Protein AF-A0A423XQ22-F1 (afdb_monomer_lite)

Radius of gyration: 13.48 Å; chains: 1; bounding box: 39×18×37 Å

pLDDT: mean 92.73, std 7.94, range [66.62, 98.75]

Foldseek 3Di:
DDDDAAEAEDEAEQVDDDLVVRLVVQVVCVVVGHQEYEYAYLHPPSPVSVVSCVVNHPHHYHYDVVSVVCVVVVVDPVD

InterPro domains:
  IPR002817 Phosphomethylpyrimidine synthase ThiC/5-hydroxybenzimidazole synthase BzaA/B [PF01964] (2-73)
  IPR002817 Phosphomethylpyrimidine synthase ThiC/5-hydroxybenzimidazole synthase BzaA/B [PTHR30557] (1-79)
  IPR038521 ThiC/Bza, core domain [G3DSA:3.20.20.540] (1-79)

Sequence (79 aa):
NFLVKVNANIGNSAVTSSIEEEVEKLVWATRWGADTVMDLSTGRYIHETREWILRNSPVPIGTVPIYQALEKANGIAEN

Structure (mmCIF, N/CA/C/O backbone):
data_AF-A0A423XQ22-F1
#
_entry.id   AF-A0A423XQ22-F1
#
loop_
_atom_site.group_PDB
_atom_site.id
_atom_site.type_symbol
_atom_site.label_atom_id
_atom_site.label_alt_id
_atom_site.label_comp_id
_atom_site.label_asym_id
_atom_site.label_entity_id
_atom_site.label_seq_id
_atom_site.pdbx_PDB_ins_code
_atom_site.Cartn_x
_atom_site.Cartn_y
_atom_site.Cartn_z
_atom_site.occupancy
_atom_site.B_iso_or_equiv
_atom_site.auth_seq_id
_atom_site.auth_comp_id
_atom_site.auth_asym_id
_atom_site.auth_atom_id
_atom_site.pdbx_PDB_model_num
ATOM 1 N N . ASN A 1 1 ? -26.163 -6.145 6.803 1.00 80.94 1 ASN A N 1
ATOM 2 C CA . ASN A 1 1 ? -25.505 -5.070 6.027 1.00 80.94 1 ASN A CA 1
ATOM 3 C C . ASN A 1 1 ? -24.327 -4.525 6.816 1.00 80.94 1 ASN A C 1
ATOM 5 O O . ASN A 1 1 ? -24.435 -4.443 8.033 1.00 80.94 1 ASN A O 1
ATOM 9 N N . PHE A 1 2 ? -23.221 -4.205 6.142 1.00 97.88 2 PHE A N 1
ATOM 10 C CA . PHE A 1 2 ? -21.985 -3.681 6.742 1.00 97.88 2 PHE A CA 1
ATOM 11 C C . PHE A 1 2 ? -21.839 -2.180 6.437 1.00 97.88 2 PHE A C 1
ATOM 13 O O . PHE A 1 2 ? -22.474 -1.687 5.506 1.00 97.88 2 PHE A O 1
ATOM 20 N N . LEU A 1 3 ? -21.021 -1.448 7.206 1.00 98.50 3 LEU A N 1
ATOM 21 C CA . LEU A 1 3 ? -20.744 -0.028 6.923 1.00 98.50 3 LEU A CA 1
ATOM 22 C C . LEU A 1 3 ? -19.932 0.118 5.621 1.00 98.50 3 LEU A C 1
ATOM 24 O O . LEU A 1 3 ? -19.184 -0.796 5.264 1.00 98.50 3 LEU A O 1
ATOM 28 N N . VAL A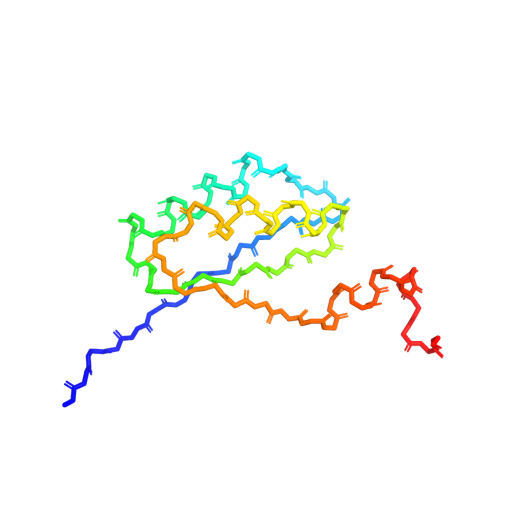 1 4 ? -20.005 1.285 4.978 1.00 97.88 4 VAL A N 1
ATOM 29 C CA . VAL A 1 4 ? -19.058 1.684 3.918 1.00 97.88 4 VAL A CA 1
ATOM 30 C C . VAL A 1 4 ? -17.626 1.679 4.477 1.00 97.88 4 VAL A C 1
ATOM 32 O O . VAL A 1 4 ? -17.438 1.806 5.690 1.00 97.88 4 VAL A O 1
ATOM 35 N N . LYS A 1 5 ? -16.640 1.442 3.608 1.00 98.62 5 LYS A N 1
ATOM 36 C CA . LYS A 1 5 ? -15.221 1.294 3.950 1.00 98.62 5 LYS A CA 1
ATOM 37 C C . LYS A 1 5 ? -14.358 2.207 3.083 1.00 98.62 5 LYS A C 1
ATOM 39 O O . LYS A 1 5 ? -14.744 2.503 1.952 1.00 98.62 5 LYS A O 1
ATOM 44 N N . VAL A 1 6 ? -13.204 2.617 3.598 1.00 98.44 6 VAL A N 1
ATOM 45 C CA . VAL A 1 6 ? -12.242 3.499 2.927 1.00 98.44 6 VAL A CA 1
ATOM 46 C C . VAL A 1 6 ? -10.880 2.813 2.812 1.00 98.44 6 VAL A C 1
ATOM 48 O O . VAL A 1 6 ? -10.424 2.131 3.728 1.00 98.44 6 VAL A O 1
ATOM 51 N N . ASN A 1 7 ? -10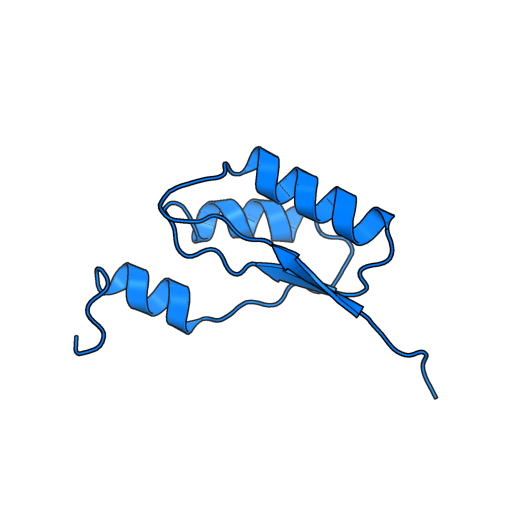.222 3.005 1.671 1.00 98.69 7 ASN A N 1
ATOM 52 C CA . ASN A 1 7 ? -8.858 2.555 1.417 1.00 98.69 7 ASN A CA 1
ATOM 53 C C . ASN A 1 7 ? -7.902 3.753 1.365 1.00 98.69 7 ASN A C 1
ATOM 55 O O . ASN A 1 7 ? -8.235 4.768 0.749 1.00 98.69 7 ASN A O 1
ATOM 59 N N . ALA A 1 8 ? -6.707 3.608 1.934 1.00 98.50 8 ALA A N 1
ATOM 60 C CA . ALA A 1 8 ? -5.610 4.554 1.750 1.00 98.50 8 ALA A CA 1
ATOM 61 C C . ALA A 1 8 ? -4.506 3.946 0.875 1.00 98.50 8 ALA A C 1
ATOM 63 O O . ALA A 1 8 ? -4.062 2.823 1.102 1.00 98.50 8 ALA A O 1
ATOM 64 N N . ASN A 1 9 ? -4.041 4.706 -0.115 1.00 97.75 9 ASN A N 1
ATOM 65 C CA . ASN A 1 9 ? -2.901 4.316 -0.939 1.00 97.75 9 ASN A CA 1
ATOM 66 C C . ASN A 1 9 ? -1.621 4.911 -0.355 1.00 97.75 9 ASN A C 1
ATOM 68 O O . ASN A 1 9 ? -1.540 6.124 -0.154 1.00 97.75 9 ASN A O 1
ATOM 72 N N . ILE A 1 10 ? -0.637 4.051 -0.123 1.00 95.56 10 ILE A N 1
ATOM 73 C CA . ILE A 1 10 ? 0.735 4.408 0.242 1.00 95.56 10 ILE A CA 1
ATOM 74 C C . ILE A 1 10 ? 1.688 3.757 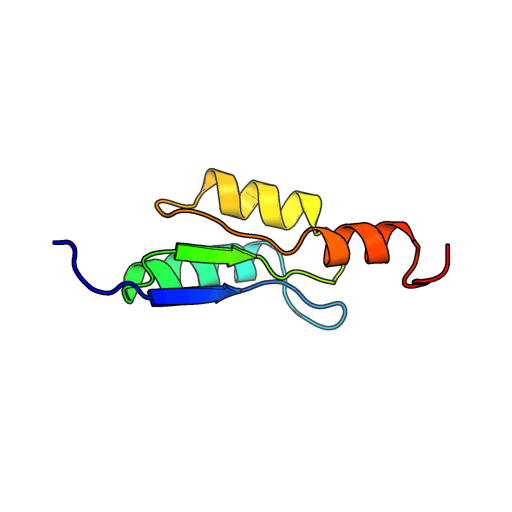-0.773 1.00 95.56 10 ILE A C 1
ATOM 76 O O . ILE A 1 10 ? 1.239 3.118 -1.729 1.00 95.56 10 ILE A O 1
ATOM 80 N N . GLY A 1 11 ? 2.991 3.911 -0.591 1.00 86.88 11 GLY A N 1
ATOM 81 C CA . GLY A 1 11 ? 4.001 3.279 -1.425 1.00 86.88 11 GLY A CA 1
ATOM 82 C C . GLY A 1 11 ? 5.131 4.229 -1.788 1.00 86.88 11 GLY A C 1
ATOM 83 O O . GLY A 1 11 ? 4.926 5.425 -2.027 1.00 86.88 11 GLY A O 1
ATOM 84 N N . ASN A 1 12 ? 6.330 3.658 -1.873 1.00 81.12 12 ASN A N 1
ATOM 85 C CA . ASN A 1 12 ? 7.516 4.385 -2.284 1.00 81.12 12 ASN A CA 1
ATOM 86 C C . ASN A 1 12 ? 7.514 4.642 -3.799 1.00 81.12 12 ASN A C 1
ATOM 88 O O . ASN A 1 12 ? 6.872 3.942 -4.589 1.00 81.12 12 ASN A O 1
ATOM 92 N N . SER A 1 13 ? 8.269 5.648 -4.228 1.00 80.12 13 SER A N 1
ATOM 93 C CA . SER A 1 13 ? 8.509 5.892 -5.649 1.00 80.12 13 SER A CA 1
ATOM 94 C C . SER A 1 13 ? 9.995 5.761 -5.966 1.00 80.12 13 SER A C 1
ATOM 96 O O . SER A 1 13 ? 10.847 5.751 -5.081 1.00 80.12 13 SER A O 1
ATOM 98 N N . ALA A 1 14 ? 10.343 5.711 -7.252 1.00 67.94 14 ALA A N 1
ATOM 99 C CA . ALA A 1 14 ? 11.745 5.722 -7.676 1.00 67.94 14 ALA A CA 1
ATOM 100 C C . ALA A 1 14 ? 12.503 7.003 -7.259 1.00 67.94 14 ALA A C 1
ATOM 102 O O . ALA A 1 14 ? 13.733 7.025 -7.294 1.00 67.94 14 ALA A O 1
ATOM 103 N N . VAL A 1 15 ? 11.775 8.061 -6.885 1.00 68.00 15 VAL A N 1
ATOM 104 C CA . VAL A 1 15 ? 12.312 9.398 -6.607 1.00 68.00 15 VAL A CA 1
ATOM 105 C C . VAL A 1 15 ? 12.285 9.721 -5.109 1.00 68.00 15 VAL A C 1
ATOM 107 O O . VAL A 1 15 ? 13.084 10.535 -4.651 1.00 68.00 15 VAL A O 1
ATOM 110 N N . THR A 1 16 ? 11.385 9.104 -4.335 1.00 66.62 16 THR A N 1
ATOM 111 C CA . THR A 1 16 ? 11.105 9.489 -2.943 1.00 66.62 16 THR A CA 1
ATOM 112 C C . THR A 1 16 ? 10.644 8.321 -2.064 1.00 66.62 16 THR A C 1
ATOM 114 O O . THR A 1 16 ? 10.009 7.377 -2.536 1.00 66.62 16 THR A O 1
ATOM 117 N N . SER A 1 17 ? 10.864 8.504 -0.759 1.00 70.81 17 SER A N 1
ATOM 118 C CA . SER A 1 17 ? 10.413 7.691 0.379 1.00 70.81 17 SER A CA 1
ATOM 119 C C . SER A 1 17 ? 11.290 6.508 0.797 1.00 70.81 17 SER A C 1
ATOM 121 O O . SER A 1 17 ? 11.977 5.894 -0.020 1.00 70.81 17 SER A O 1
ATOM 123 N N . SER A 1 18 ? 11.287 6.231 2.106 1.00 86.12 18 SER A N 1
ATOM 124 C CA . SER A 1 18 ? 12.011 5.135 2.763 1.00 86.12 18 SER A CA 1
ATOM 125 C C . SER A 1 18 ? 11.041 4.127 3.387 1.00 86.12 18 SER A C 1
ATOM 127 O O . SER A 1 18 ? 9.847 4.392 3.512 1.00 86.12 18 SER A O 1
ATOM 129 N N . ILE A 1 19 ? 11.553 2.966 3.804 1.00 89.38 19 ILE A N 1
ATOM 130 C CA . ILE A 1 19 ? 10.747 1.936 4.479 1.00 89.38 19 ILE A CA 1
ATOM 131 C C . ILE A 1 19 ? 10.083 2.511 5.738 1.00 89.38 19 ILE A C 1
ATOM 133 O O . ILE A 1 19 ? 8.908 2.255 5.990 1.00 89.38 19 ILE A O 1
ATOM 137 N N . GLU A 1 20 ? 10.818 3.310 6.511 1.00 92.31 20 GLU A N 1
ATOM 138 C CA . GLU A 1 20 ? 10.336 3.928 7.747 1.00 92.31 20 GLU A CA 1
ATOM 139 C C . GLU A 1 20 ? 9.164 4.875 7.480 1.00 92.31 20 GLU A C 1
ATOM 141 O O . GLU A 1 20 ? 8.154 4.806 8.180 1.00 92.31 20 GLU A O 1
ATOM 146 N N . GLU A 1 21 ? 9.264 5.706 6.440 1.00 93.81 21 GLU A N 1
ATOM 147 C CA . GLU A 1 21 ? 8.181 6.608 6.044 1.00 93.81 21 GLU A CA 1
ATOM 148 C C . GLU A 1 21 ? 6.933 5.838 5.594 1.00 93.81 21 GLU A C 1
ATOM 150 O O . GLU A 1 21 ? 5.816 6.233 5.923 1.00 93.81 21 GLU A O 1
ATOM 155 N N . GLU A 1 22 ? 7.084 4.730 4.863 1.00 95.25 22 GLU A N 1
ATOM 156 C CA . GLU A 1 22 ? 5.936 3.919 4.438 1.00 95.25 22 GLU A CA 1
ATOM 157 C C . GLU A 1 22 ? 5.243 3.222 5.617 1.00 95.25 22 GLU A C 1
ATOM 159 O O . GLU A 1 22 ? 4.011 3.165 5.680 1.00 95.25 22 GLU A O 1
ATOM 164 N N . VAL A 1 23 ? 6.011 2.760 6.607 1.00 96.12 23 VAL A N 1
ATOM 165 C CA . VAL A 1 23 ? 5.450 2.227 7.858 1.00 96.12 23 VAL A CA 1
ATOM 166 C C . VAL A 1 23 ? 4.755 3.332 8.662 1.00 96.12 23 VAL A C 1
ATOM 168 O O . VAL A 1 23 ? 3.668 3.108 9.200 1.00 96.12 23 VAL A O 1
ATOM 171 N N . GLU A 1 24 ? 5.316 4.542 8.716 1.00 97.19 24 GLU A N 1
ATOM 172 C CA . GLU A 1 24 ? 4.667 5.680 9.373 1.00 97.19 24 GLU A CA 1
ATOM 173 C C . GLU A 1 24 ? 3.346 6.049 8.681 1.00 97.19 24 GLU A C 1
ATOM 175 O O . GLU A 1 24 ? 2.326 6.218 9.354 1.00 97.19 24 GLU A O 1
ATOM 180 N N . LYS A 1 25 ? 3.319 6.091 7.341 1.00 97.62 25 LYS A N 1
ATOM 181 C CA . LYS A 1 25 ? 2.095 6.339 6.561 1.00 97.62 25 LYS A CA 1
ATOM 182 C C . LYS A 1 25 ? 1.021 5.286 6.828 1.00 97.62 25 LYS A C 1
ATOM 184 O O . LYS A 1 25 ? -0.146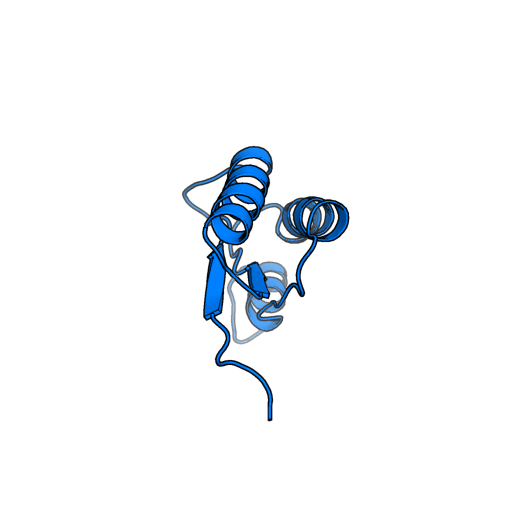 5.651 6.956 1.00 97.62 25 LYS A O 1
ATOM 189 N N . LEU A 1 26 ? 1.387 4.008 6.962 1.00 98.12 26 LEU A N 1
ATOM 190 C CA . LEU A 1 26 ? 0.464 2.934 7.351 1.00 98.12 26 LEU A CA 1
ATOM 191 C C . LEU A 1 26 ? -0.173 3.204 8.724 1.00 98.12 26 LEU A C 1
ATOM 193 O O . LEU A 1 26 ? -1.401 3.159 8.868 1.00 98.12 26 LEU A O 1
ATOM 197 N N . VAL A 1 27 ? 0.648 3.505 9.733 1.00 98.00 27 VAL A N 1
ATOM 198 C CA . VAL A 1 27 ? 0.168 3.818 11.090 1.00 98.00 27 VAL A CA 1
ATOM 199 C C . VAL A 1 27 ? -0.722 5.059 11.067 1.00 98.00 27 VAL A C 1
ATOM 201 O O . VAL A 1 27 ? -1.773 5.092 11.707 1.00 98.00 27 VAL A O 1
ATOM 204 N N . TRP A 1 28 ? -0.342 6.074 10.295 1.00 98.38 28 TRP A N 1
ATOM 205 C CA . TRP A 1 28 ? -1.104 7.309 10.176 1.00 98.38 28 TRP A CA 1
ATOM 206 C C . TRP A 1 28 ? -2.457 7.085 9.495 1.00 98.38 28 TRP A C 1
ATOM 208 O O . TRP A 1 28 ? -3.488 7.507 10.014 1.00 98.38 28 TRP A O 1
ATOM 218 N N . ALA A 1 29 ? -2.481 6.371 8.369 1.00 98.44 29 ALA A N 1
ATOM 219 C CA . ALA A 1 29 ? -3.702 6.082 7.625 1.00 98.44 29 ALA A CA 1
ATOM 220 C C . ALA A 1 29 ? -4.709 5.290 8.469 1.00 98.44 29 ALA A C 1
ATOM 222 O O . ALA A 1 29 ? -5.883 5.657 8.552 1.00 98.44 29 ALA A O 1
ATOM 223 N N . THR A 1 30 ? -4.245 4.237 9.145 1.00 98.12 30 THR A N 1
ATOM 224 C CA . THR A 1 30 ? -5.097 3.415 10.018 1.00 98.12 30 THR A CA 1
ATOM 225 C C . THR A 1 30 ? -5.606 4.204 11.224 1.00 98.12 30 THR A C 1
ATOM 227 O O . THR A 1 30 ? -6.788 4.115 11.556 1.00 98.12 30 THR A O 1
ATOM 230 N N . ARG A 1 31 ? -4.770 5.064 11.826 1.00 98.31 31 ARG A N 1
ATOM 231 C CA . ARG A 1 31 ? -5.173 5.966 12.920 1.00 98.31 31 ARG A CA 1
ATOM 232 C C . ARG A 1 31 ? -6.321 6.902 12.532 1.00 98.31 31 ARG A C 1
ATOM 234 O O . ARG A 1 31 ? -7.156 7.206 13.381 1.00 98.31 31 ARG A O 1
ATOM 241 N N . TRP A 1 32 ? -6.366 7.352 11.279 1.00 98.50 32 TRP A N 1
ATOM 242 C CA . TRP A 1 32 ? -7.399 8.263 10.772 1.00 98.50 32 TRP A CA 1
ATOM 243 C C . TRP A 1 32 ? -8.575 7.563 10.076 1.00 98.50 32 TRP A C 1
ATOM 245 O O . TRP A 1 32 ? -9.434 8.239 9.513 1.00 98.50 32 TRP A O 1
ATOM 255 N N . GLY A 1 33 ? -8.662 6.232 10.163 1.00 98.06 33 GLY A N 1
ATOM 256 C CA . GLY A 1 33 ? -9.850 5.478 9.755 1.00 98.06 33 GLY A CA 1
ATOM 257 C C . GLY A 1 33 ? -9.768 4.799 8.389 1.00 98.06 33 GLY A C 1
ATOM 258 O O . GLY A 1 33 ? -10.810 4.498 7.813 1.00 98.06 33 GLY A O 1
ATOM 259 N N . ALA A 1 34 ? -8.570 4.543 7.856 1.00 98.56 34 ALA A N 1
ATOM 260 C CA . ALA A 1 34 ? -8.432 3.638 6.718 1.00 98.56 34 ALA A CA 1
ATOM 261 C C . ALA A 1 34 ? -8.781 2.199 7.140 1.00 98.56 34 ALA A C 1
ATOM 263 O O . ALA A 1 34 ? -8.140 1.630 8.023 1.00 98.56 34 ALA A O 1
ATOM 264 N N . ASP A 1 35 ? -9.781 1.603 6.490 1.00 98.75 35 ASP A N 1
ATOM 265 C CA . ASP A 1 35 ? -10.200 0.219 6.733 1.00 98.75 35 ASP A CA 1
ATOM 266 C C . ASP A 1 35 ? -9.310 -0.798 6.009 1.00 98.75 35 ASP A C 1
ATOM 268 O O . ASP A 1 35 ? -9.268 -1.969 6.378 1.00 98.75 35 ASP A O 1
ATOM 272 N N . THR A 1 36 ? -8.639 -0.356 4.946 1.00 98.75 36 THR A N 1
ATOM 273 C CA . THR A 1 36 ? -7.674 -1.122 4.148 1.00 98.75 36 THR A CA 1
ATOM 274 C C . THR A 1 36 ? -6.574 -0.183 3.663 1.00 98.75 36 THR A C 1
ATOM 276 O O . THR A 1 36 ? -6.783 1.032 3.573 1.00 98.75 36 THR A O 1
ATOM 279 N N . VAL A 1 37 ? -5.402 -0.736 3.368 1.00 98.62 37 VAL A N 1
ATOM 280 C CA . VAL A 1 37 ? -4.284 0.022 2.798 1.00 98.62 37 VAL A CA 1
ATOM 281 C C . VAL A 1 37 ? -3.747 -0.718 1.582 1.00 98.62 37 VAL A C 1
ATOM 283 O O . VAL A 1 37 ? -3.662 -1.943 1.588 1.00 98.62 37 VAL A O 1
ATOM 286 N N . MET A 1 38 ? -3.363 0.003 0.534 1.00 98.56 38 MET A N 1
ATOM 287 C CA . MET A 1 38 ? -2.635 -0.582 -0.590 1.00 98.56 38 MET A CA 1
ATOM 288 C C . MET A 1 38 ? -1.209 -0.055 -0.644 1.00 98.56 38 MET A C 1
ATOM 290 O O . MET A 1 38 ? -0.997 1.156 -0.662 1.00 98.56 38 MET A O 1
ATOM 294 N N . ASP A 1 39 ? -0.253 -0.979 -0.719 1.00 97.25 39 ASP A N 1
ATOM 295 C CA . ASP A 1 39 ? 1.131 -0.681 -1.070 1.00 97.25 39 ASP A CA 1
ATOM 296 C C . ASP A 1 39 ? 1.251 -0.640 -2.599 1.00 97.25 39 ASP A C 1
ATOM 298 O O . ASP A 1 39 ? 1.166 -1.668 -3.283 1.00 97.25 39 ASP A O 1
ATOM 302 N N . LEU A 1 40 ? 1.398 0.573 -3.132 1.00 95.75 40 LEU A N 1
ATOM 303 C CA . LEU A 1 40 ? 1.560 0.853 -4.558 1.00 95.75 40 LEU A CA 1
ATOM 304 C C . LEU A 1 40 ? 3.006 1.226 -4.906 1.00 95.75 40 LEU A C 1
ATOM 306 O O . LEU A 1 40 ? 3.230 1.954 -5.871 1.00 95.75 40 LEU A O 1
ATOM 310 N N . SER A 1 41 ? 3.975 0.733 -4.129 1.00 92.38 41 SER A N 1
ATOM 311 C CA . SER A 1 41 ? 5.397 0.978 -4.363 1.00 92.38 41 SER A CA 1
ATOM 312 C C . SER A 1 41 ? 5.827 0.607 -5.787 1.00 92.38 41 SER A C 1
ATOM 314 O O . SER A 1 41 ? 5.545 -0.492 -6.271 1.00 92.38 41 SER A O 1
ATOM 316 N N . THR A 1 42 ? 6.549 1.516 -6.448 1.00 87.88 42 THR A N 1
ATOM 317 C CA . THR A 1 42 ? 7.124 1.314 -7.796 1.00 87.88 42 THR A CA 1
ATOM 318 C C . THR A 1 42 ? 8.637 1.545 -7.839 1.00 87.88 42 THR A C 1
ATOM 320 O O . THR A 1 42 ? 9.227 1.545 -8.919 1.00 87.88 42 THR A O 1
ATOM 323 N N . GLY A 1 43 ? 9.257 1.844 -6.693 1.00 77.50 43 GLY A N 1
ATOM 324 C CA . GLY A 1 43 ? 10.675 2.166 -6.575 1.00 77.50 43 GLY A CA 1
ATOM 325 C C . GLY A 1 43 ? 11.558 0.952 -6.290 1.00 77.50 43 GLY A C 1
ATOM 326 O O . GLY A 1 43 ? 11.220 -0.189 -6.588 1.00 77.50 43 GLY A O 1
ATOM 327 N N . ARG A 1 44 ? 12.722 1.205 -5.684 1.00 78.00 44 ARG A N 1
ATOM 328 C CA . ARG A 1 44 ? 13.585 0.134 -5.167 1.00 78.00 44 ARG A CA 1
ATOM 329 C C . ARG A 1 44 ? 12.965 -0.481 -3.913 1.00 78.00 44 ARG A C 1
ATOM 331 O O . ARG A 1 44 ? 12.176 0.159 -3.223 1.00 78.00 44 ARG A O 1
ATOM 338 N N . TYR A 1 45 ? 13.372 -1.707 -3.594 1.00 85.00 45 TYR A N 1
ATOM 339 C CA . TYR A 1 45 ? 13.005 -2.382 -2.346 1.00 85.00 45 TYR A CA 1
ATOM 340 C C . TYR A 1 45 ? 11.492 -2.590 -2.155 1.00 85.00 45 TYR A C 1
ATOM 342 O O . TYR A 1 45 ? 10.982 -2.504 -1.036 1.00 85.00 45 TYR A O 1
ATOM 350 N N . ILE A 1 46 ? 10.748 -2.855 -3.242 1.00 89.44 46 ILE A N 1
ATOM 351 C CA . ILE A 1 46 ? 9.298 -3.140 -3.183 1.00 89.44 46 ILE A CA 1
ATOM 352 C C . ILE A 1 46 ? 9.025 -4.329 -2.251 1.00 89.44 46 ILE A C 1
ATOM 354 O O . ILE A 1 46 ? 8.047 -4.336 -1.510 1.00 89.44 46 ILE A O 1
ATOM 358 N N . HIS A 1 47 ? 9.879 -5.356 -2.285 1.00 92.56 47 HIS A N 1
ATOM 359 C CA . HIS A 1 47 ? 9.668 -6.555 -1.480 1.00 92.56 47 HIS A CA 1
ATOM 360 C C . HIS A 1 47 ? 9.884 -6.288 0.014 1.00 92.56 47 HIS A C 1
ATOM 362 O O . HIS A 1 47 ? 9.042 -6.654 0.829 1.00 92.56 47 HIS A O 1
ATOM 368 N N . GLU A 1 48 ? 10.980 -5.618 0.358 1.00 93.25 48 GLU A N 1
ATOM 369 C CA . GLU A 1 48 ? 11.366 -5.304 1.728 1.00 93.25 48 GLU A CA 1
ATOM 370 C C . GLU A 1 48 ? 10.392 -4.309 2.359 1.00 93.25 48 GLU A C 1
ATOM 372 O O . GLU A 1 48 ? 9.898 -4.561 3.456 1.00 93.25 48 GLU A O 1
ATOM 377 N N . THR A 1 49 ? 10.045 -3.232 1.645 1.00 92.56 49 THR A N 1
ATOM 378 C CA . THR A 1 49 ? 9.024 -2.260 2.078 1.00 92.56 49 THR A CA 1
ATOM 379 C C . THR A 1 49 ? 7.716 -2.972 2.416 1.00 92.56 49 THR A C 1
ATOM 381 O O . THR A 1 49 ? 7.149 -2.775 3.493 1.00 92.56 49 THR A O 1
ATOM 384 N N . ARG A 1 50 ? 7.269 -3.875 1.536 1.00 95.50 50 ARG A N 1
ATOM 385 C CA . ARG A 1 50 ? 6.025 -4.612 1.738 1.00 95.50 50 ARG A CA 1
ATOM 386 C C . ARG A 1 50 ? 6.076 -5.576 2.918 1.00 95.50 50 ARG A C 1
ATOM 388 O O . ARG A 1 50 ? 5.070 -5.714 3.607 1.00 95.50 50 ARG A O 1
ATOM 395 N N . GLU A 1 51 ? 7.203 -6.240 3.170 1.00 97.12 51 GLU A N 1
ATOM 396 C CA . GLU A 1 51 ? 7.337 -7.126 4.334 1.00 97.12 51 GLU A CA 1
ATOM 397 C C . GLU A 1 51 ? 7.170 -6.334 5.638 1.00 97.12 51 GLU A C 1
ATOM 399 O O . GLU A 1 51 ? 6.422 -6.751 6.523 1.00 97.12 51 GLU A O 1
ATOM 404 N N . TRP A 1 52 ? 7.774 -5.146 5.731 1.00 96.38 52 TRP A N 1
ATOM 405 C CA . TRP A 1 52 ? 7.589 -4.258 6.881 1.00 96.38 52 TRP A CA 1
ATOM 406 C C . TRP A 1 52 ? 6.136 -3.802 7.039 1.00 96.38 52 TRP A C 1
ATOM 408 O O . TRP A 1 52 ? 5.600 -3.876 8.146 1.00 96.38 52 TRP A O 1
ATOM 418 N N . ILE A 1 53 ? 5.471 -3.403 5.951 1.00 97.06 53 ILE A N 1
ATOM 419 C CA . ILE A 1 53 ? 4.046 -3.034 5.966 1.00 97.06 53 ILE A CA 1
ATOM 420 C C . ILE A 1 53 ? 3.187 -4.215 6.441 1.00 97.06 53 ILE A C 1
ATOM 422 O O . ILE A 1 53 ? 2.380 -4.063 7.355 1.00 97.06 53 ILE A O 1
ATOM 426 N N . LEU A 1 54 ? 3.375 -5.411 5.874 1.00 97.75 54 LEU A N 1
ATOM 427 C CA . LEU A 1 54 ? 2.579 -6.599 6.203 1.00 97.75 54 LEU A CA 1
ATOM 428 C C . LEU A 1 54 ? 2.733 -7.022 7.665 1.00 97.75 54 LEU A C 1
ATOM 430 O O . LEU A 1 54 ? 1.748 -7.390 8.301 1.00 97.75 54 LEU A O 1
ATOM 434 N N . ARG A 1 55 ? 3.951 -6.962 8.214 1.00 97.94 55 ARG A N 1
ATOM 435 C CA . ARG A 1 55 ? 4.223 -7.344 9.610 1.00 97.94 55 ARG A CA 1
ATOM 436 C C . ARG A 1 55 ? 3.683 -6.347 10.631 1.00 97.94 55 ARG A C 1
ATOM 438 O O . ARG A 1 55 ? 3.504 -6.729 11.784 1.00 97.94 55 ARG A O 1
ATOM 445 N N . ASN A 1 56 ? 3.422 -5.106 10.219 1.00 97.19 56 ASN A N 1
ATOM 446 C CA . ASN A 1 56 ? 2.966 -4.030 11.099 1.00 97.19 56 ASN A CA 1
ATOM 447 C C . ASN A 1 56 ? 1.521 -3.578 10.823 1.00 97.19 56 ASN A C 1
ATOM 449 O O . ASN A 1 56 ? 1.015 -2.709 11.531 1.00 97.19 56 ASN A O 1
ATOM 453 N N . SER A 1 57 ? 0.841 -4.146 9.823 1.00 97.94 57 SER A N 1
ATOM 454 C CA . SER A 1 57 ? -0.519 -3.736 9.471 1.00 97.94 57 SER A CA 1
ATOM 455 C C . SER A 1 57 ? -1.584 -4.437 10.319 1.00 97.94 57 SER A C 1
ATOM 457 O O . SER A 1 57 ? -1.663 -5.667 10.307 1.00 97.94 57 SER A O 1
ATOM 459 N N . PRO A 1 58 ? -2.479 -3.680 10.981 1.00 98.00 58 PRO A N 1
ATOM 460 C CA . PRO A 1 58 ? -3.676 -4.233 11.608 1.00 98.00 58 PRO A CA 1
ATOM 461 C C . PRO A 1 58 ? -4.856 -4.385 10.627 1.00 98.00 58 PRO A C 1
ATOM 463 O O . PRO A 1 58 ? -5.909 -4.886 11.018 1.00 98.00 58 PRO A O 1
ATOM 466 N N . VAL A 1 59 ? -4.710 -3.933 9.375 1.00 98.62 59 VAL A N 1
ATOM 467 C CA . VAL A 1 59 ? -5.768 -3.914 8.349 1.00 98.62 59 VAL A CA 1
ATOM 468 C C . VAL A 1 59 ? -5.364 -4.706 7.098 1.00 98.62 59 VAL A C 1
ATOM 470 O O . VAL A 1 59 ? -4.169 -4.930 6.876 1.00 98.62 59 VAL A O 1
ATOM 473 N N . PRO A 1 60 ? -6.319 -5.135 6.249 1.00 98.75 60 PRO A N 1
ATOM 474 C CA . PRO A 1 60 ? -5.996 -5.789 4.987 1.00 98.75 60 PRO A CA 1
ATOM 475 C C . PRO A 1 60 ? -5.081 -4.930 4.108 1.00 98.75 60 PRO A C 1
ATOM 477 O O . PRO A 1 60 ? -5.330 -3.735 3.927 1.00 98.75 60 PRO A O 1
ATOM 480 N N . ILE A 1 61 ? -4.056 -5.574 3.543 1.00 98.44 61 ILE A N 1
ATOM 481 C CA . ILE A 1 61 ? -3.102 -4.959 2.619 1.00 98.44 61 ILE A CA 1
ATOM 482 C C . ILE A 1 61 ? -3.364 -5.438 1.192 1.00 98.44 61 ILE A C 1
ATOM 484 O O . ILE A 1 61 ? -3.345 -6.640 0.921 1.00 98.44 61 ILE A O 1
ATOM 488 N N . GLY A 1 62 ? -3.589 -4.496 0.278 1.00 98.31 62 GLY A N 1
ATOM 489 C CA . GLY A 1 62 ? -3.665 -4.748 -1.161 1.00 98.31 62 GLY A CA 1
ATOM 490 C C . GLY A 1 62 ? -2.385 -4.345 -1.897 1.00 98.31 62 GLY A C 1
ATOM 491 O O . GLY A 1 62 ? -1.566 -3.581 -1.392 1.00 98.31 62 GLY A O 1
ATOM 492 N N . THR A 1 63 ? -2.213 -4.863 -3.112 1.00 97.75 63 THR A N 1
ATOM 493 C CA . THR A 1 63 ? -1.102 -4.519 -4.015 1.00 97.75 63 THR A CA 1
ATOM 494 C C . THR A 1 63 ? -1.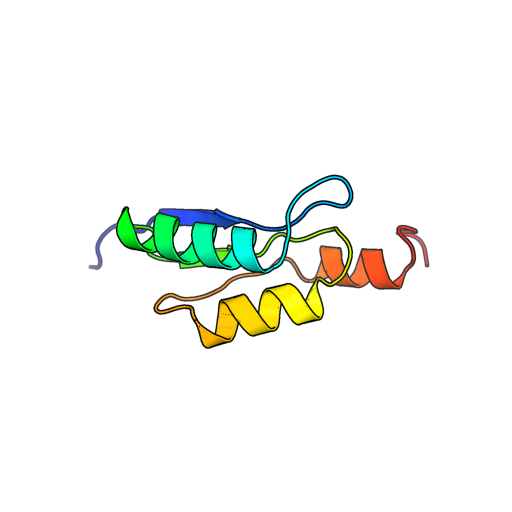583 -4.525 -5.463 1.00 97.75 63 THR A C 1
ATOM 496 O O . THR A 1 63 ? -2.666 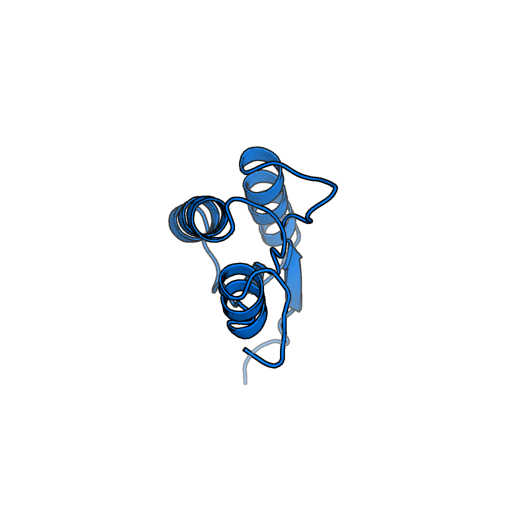-5.032 -5.762 1.00 97.75 63 THR A O 1
ATOM 499 N N . VAL A 1 64 ? -0.759 -4.004 -6.371 1.00 97.44 64 VAL A N 1
ATOM 500 C CA . VAL A 1 64 ? -0.935 -4.157 -7.820 1.00 97.44 64 VAL A CA 1
ATOM 501 C C . VAL A 1 64 ? 0.252 -4.971 -8.359 1.00 97.44 64 VAL A C 1
ATOM 503 O O . VAL A 1 64 ? 1.319 -4.406 -8.599 1.00 97.44 64 VAL A O 1
ATOM 506 N N . PRO A 1 65 ? 0.116 -6.303 -8.538 1.00 96.06 65 PRO A N 1
ATOM 507 C CA . PRO A 1 65 ? 1.258 -7.183 -8.814 1.00 96.06 65 PRO A CA 1
ATOM 508 C C . PRO A 1 65 ? 2.068 -6.821 -10.064 1.00 96.06 65 PRO A C 1
ATOM 510 O O . PRO A 1 65 ? 3.276 -7.057 -10.103 1.00 96.06 65 PRO A O 1
ATOM 513 N N . ILE A 1 66 ? 1.424 -6.218 -11.071 1.00 95.81 66 ILE A N 1
ATOM 514 C CA . ILE A 1 66 ? 2.090 -5.823 -12.316 1.00 95.81 66 ILE A CA 1
ATOM 515 C C . ILE A 1 66 ? 3.166 -4.748 -12.093 1.00 95.81 66 ILE A C 1
ATOM 517 O O . ILE A 1 66 ? 4.133 -4.720 -12.841 1.00 95.81 66 ILE A O 1
ATOM 521 N N . TYR A 1 67 ? 3.078 -3.923 -11.041 1.00 92.31 67 TYR A N 1
ATOM 522 C CA . TYR A 1 67 ? 4.105 -2.910 -10.756 1.00 92.31 67 TYR A CA 1
ATOM 523 C C . TYR A 1 67 ? 5.443 -3.552 -10.394 1.00 92.31 67 TYR A C 1
ATOM 525 O O . TYR A 1 67 ? 6.478 -3.191 -10.948 1.00 92.31 67 TYR A O 1
ATOM 533 N N . GLN A 1 68 ? 5.421 -4.576 -9.538 1.00 92.12 68 GLN A N 1
ATOM 534 C CA . GLN A 1 68 ? 6.633 -5.322 -9.208 1.00 92.12 68 GLN A CA 1
ATOM 535 C C . GLN A 1 68 ? 7.097 -6.206 -10.372 1.00 92.12 68 GLN A C 1
ATOM 537 O O . GLN A 1 68 ? 8.294 -6.406 -10.552 1.00 92.12 68 GLN A O 1
ATOM 542 N N . ALA A 1 69 ? 6.173 -6.759 -11.162 1.00 93.69 69 ALA A N 1
ATOM 543 C CA . ALA A 1 69 ? 6.547 -7.533 -12.344 1.00 93.69 69 ALA A CA 1
ATOM 544 C C . ALA A 1 69 ? 7.273 -6.662 -13.385 1.00 93.69 69 ALA A C 1
ATOM 546 O O . ALA A 1 69 ? 8.296 -7.081 -13.917 1.00 93.69 69 ALA A O 1
ATOM 547 N N . LEU A 1 70 ? 6.793 -5.435 -13.611 1.00 93.25 70 LEU A N 1
ATOM 548 C CA . LEU A 1 70 ? 7.425 -4.471 -14.509 1.00 93.25 70 LEU A CA 1
ATOM 549 C C . LEU A 1 70 ? 8.800 -4.024 -13.993 1.00 93.25 70 LEU A C 1
ATOM 551 O O . LEU A 1 70 ? 9.736 -3.907 -14.778 1.00 93.25 70 LEU A O 1
ATOM 555 N N . GLU A 1 71 ? 8.949 -3.828 -12.681 1.00 89.62 71 GLU A N 1
ATOM 556 C CA . GLU A 1 71 ? 10.251 -3.536 -12.066 1.00 89.62 71 GLU A CA 1
ATOM 557 C C . GLU A 1 71 ? 11.255 -4.675 -12.310 1.00 89.62 71 GLU A C 1
ATOM 559 O O . GLU A 1 71 ? 12.359 -4.424 -12.790 1.00 89.62 71 GLU A O 1
ATOM 564 N N . LYS A 1 72 ? 10.833 -5.937 -12.142 1.00 89.88 72 LYS A N 1
ATOM 565 C CA . LYS A 1 72 ? 11.652 -7.118 -12.478 1.00 89.88 72 LYS A CA 1
ATOM 566 C C . LYS A 1 72 ? 12.011 -7.216 -13.963 1.00 89.88 72 LYS A C 1
ATOM 568 O O . LYS A 1 72 ? 13.021 -7.830 -14.301 1.00 89.88 72 LYS A O 1
ATOM 573 N N . ALA A 1 73 ? 11.203 -6.622 -14.838 1.00 93.44 73 ALA A N 1
ATOM 574 C CA . ALA A 1 73 ? 11.464 -6.508 -16.271 1.00 93.44 73 ALA A CA 1
ATOM 575 C C . ALA A 1 73 ? 12.291 -5.256 -16.637 1.00 93.44 73 ALA A C 1
ATOM 577 O O . ALA A 1 73 ? 12.388 -4.909 -17.814 1.00 93.44 73 ALA A O 1
ATOM 578 N N . ASN A 1 74 ? 12.892 -4.572 -15.654 1.00 90.50 74 ASN A N 1
ATOM 579 C CA . ASN A 1 74 ? 13.635 -3.318 -15.820 1.00 90.50 74 ASN A CA 1
ATOM 580 C C . ASN A 1 74 ? 12.811 -2.194 -16.473 1.00 90.50 74 ASN A C 1
ATOM 582 O O . ASN A 1 74 ? 13.346 -1.372 -17.215 1.00 90.50 74 ASN A O 1
ATOM 586 N N . GLY A 1 75 ? 11.501 -2.159 -16.222 1.00 89.56 75 GLY A N 1
ATOM 587 C CA . GLY A 1 75 ? 10.608 -1.147 -16.788 1.00 89.56 75 GLY A CA 1
ATOM 588 C C . GLY A 1 75 ? 10.198 -1.387 -18.244 1.00 89.56 75 GLY A C 1
ATOM 589 O O . GLY A 1 75 ? 9.542 -0.523 -18.820 1.00 89.56 75 GLY A O 1
ATOM 590 N N . ILE A 1 76 ? 10.560 -2.527 -18.841 1.00 92.38 76 ILE A N 1
ATOM 591 C CA . ILE A 1 76 ? 10.223 -2.878 -20.227 1.00 92.38 76 ILE A CA 1
ATOM 592 C C . ILE A 1 76 ? 8.960 -3.738 -20.211 1.00 92.38 76 ILE A C 1
ATOM 594 O O . ILE A 1 76 ? 8.979 -4.859 -19.706 1.00 92.38 76 ILE A O 1
ATOM 598 N N . ALA A 1 77 ? 7.858 -3.213 -20.740 1.00 92.38 77 ALA A N 1
ATOM 599 C CA . ALA A 1 77 ? 6.563 -3.891 -20.698 1.00 92.38 77 ALA A CA 1
ATOM 600 C C . ALA A 1 77 ? 6.455 -5.049 -21.706 1.00 92.38 77 ALA A C 1
ATOM 602 O O . ALA A 1 77 ? 5.603 -5.919 -21.554 1.00 92.38 77 ALA A O 1
ATOM 603 N N . GLU A 1 78 ? 7.298 -5.042 -22.737 1.00 92.94 78 GLU A N 1
ATOM 604 C CA . GLU A 1 78 ? 7.300 -5.991 -23.851 1.00 92.94 78 GLU A CA 1
ATOM 605 C C . GLU A 1 78 ? 8.209 -7.218 -23.636 1.00 92.94 78 GLU A C 1
ATOM 607 O O . GLU A 1 78 ? 8.261 -8.078 -24.517 1.00 92.94 78 GLU A O 1
ATOM 612 N N . ASN A 1 79 ? 8.930 -7.284 -22.507 1.00 74.56 79 ASN A N 1
ATOM 613 C CA . ASN A 1 79 ? 9.771 -8.426 -22.104 1.00 74.56 79 ASN A CA 1
ATOM 614 C C . ASN A 1 79 ? 8.930 -9.619 -21.632 1.00 74.56 79 ASN A C 1
ATOM 616 O O . ASN A 1 79 ? 9.290 -10.761 -21.999 1.00 74.56 79 ASN A O 1
#

Secondary structure (DSSP, 8-state):
------EEEE---SSS--HHHHHHHHHHHHHTT-SEEEE---SS-HHHHHHHHHHH-SS-EEE-HHHHHHHHTTT-TT-

Organism: NCBI:txid413503